Protein AF-A0A9R0QNA9-F1 (afdb_monomer)

Mean predicted aligned error: 8.42 Å

Solvent-accessible surface area (backbone atoms only — not comparable to full-atom values): 6948 Å² total; per-residue (Å²): 112,60,40,70,61,48,56,53,25,50,61,39,44,52,59,44,53,50,53,67,67,34,69,67,49,52,59,60,28,74,42,93,61,38,40,57,34,53,53,50,33,52,54,48,52,50,52,49,52,56,52,48,65,65,49,46,80,35,71,75,70,54,70,69,54,51,50,49,38,49,52,53,28,52,51,34,50,58,50,44,54,51,50,53,52,49,58,55,40,68,76,73,76,63,94,55,59,68,61,54,40,52,48,43,47,50,51,35,50,52,45,49,54,53,50,58,57,53,67,74,66,58,94,79,126

Structure (mmCIF, N/CA/C/O backbone):
data_AF-A0A9R0QNA9-F1
#
_entry.id   AF-A0A9R0QNA9-F1
#
loop_
_atom_site.group_PDB
_atom_site.id
_atom_site.type_symbol
_atom_site.label_atom_id
_atom_site.label_alt_id
_atom_site.label_comp_id
_atom_site.label_asym_id
_atom_site.label_entity_id
_atom_site.label_seq_id
_atom_site.pdbx_PDB_ins_code
_atom_site.Cartn_x
_atom_site.Cartn_y
_atom_site.Cartn_z
_atom_site.occupancy
_atom_site.B_iso_or_equiv
_atom_site.auth_seq_id
_atom_site.auth_comp_id
_atom_site.auth_asym_id
_atom_site.auth_atom_id
_atom_site.pdbx_PDB_model_num
ATOM 1 N N . MET A 1 1 ? 6.916 -5.549 -23.706 1.00 52.09 1 MET A N 1
ATOM 2 C CA . MET A 1 1 ? 6.216 -6.404 -22.723 1.00 52.09 1 MET A CA 1
ATOM 3 C C . MET A 1 1 ? 6.436 -5.766 -21.362 1.00 52.09 1 MET A C 1
ATOM 5 O O . MET A 1 1 ? 7.579 -5.441 -21.070 1.00 52.09 1 MET A O 1
ATOM 9 N N . MET A 1 2 ? 5.375 -5.465 -20.609 1.00 62.00 2 MET A N 1
ATOM 10 C CA . MET A 1 2 ? 5.518 -4.847 -19.284 1.00 62.00 2 MET A CA 1
ATOM 11 C C . MET A 1 2 ? 6.185 -5.822 -18.312 1.00 62.00 2 MET A C 1
ATOM 13 O O . MET A 1 2 ? 5.921 -7.022 -18.385 1.00 62.00 2 MET A O 1
ATOM 17 N N . ALA A 1 3 ? 7.014 -5.322 -17.395 1.00 71.50 3 ALA A N 1
ATOM 18 C CA . ALA A 1 3 ? 7.604 -6.160 -16.358 1.00 71.50 3 ALA A CA 1
ATOM 19 C C . ALA A 1 3 ? 6.492 -6.753 -15.454 1.00 71.50 3 ALA A C 1
ATOM 21 O O . ALA A 1 3 ? 5.719 -5.978 -14.881 1.00 71.50 3 ALA A O 1
ATOM 22 N N . PRO A 1 4 ? 6.407 -8.090 -15.270 1.00 79.38 4 PRO A N 1
ATOM 23 C CA . PRO A 1 4 ? 5.333 -8.741 -14.502 1.00 79.38 4 PRO A CA 1
ATOM 24 C C . PRO A 1 4 ? 5.162 -8.191 -13.080 1.00 79.38 4 PRO A C 1
ATOM 26 O O . PRO A 1 4 ? 4.049 -8.090 -12.565 1.00 79.38 4 PRO A O 1
ATOM 29 N N . VAL A 1 5 ? 6.272 -7.779 -12.464 1.00 78.38 5 VAL A N 1
ATOM 30 C CA . VAL A 1 5 ? 6.300 -7.180 -11.127 1.00 78.38 5 VAL A CA 1
ATOM 31 C C . VAL A 1 5 ? 5.541 -5.842 -11.071 1.00 78.38 5 VAL A C 1
ATOM 33 O O . VAL A 1 5 ? 4.821 -5.592 -10.107 1.00 78.38 5 VAL A O 1
ATOM 36 N N . VAL A 1 6 ? 5.610 -5.019 -12.130 1.00 81.50 6 VAL A N 1
ATOM 37 C CA . VAL A 1 6 ? 4.891 -3.732 -12.230 1.00 81.50 6 VAL A CA 1
ATOM 38 C C . VAL A 1 6 ? 3.390 -3.975 -12.332 1.00 81.50 6 VAL A C 1
ATOM 40 O O . VAL A 1 6 ? 2.609 -3.332 -11.632 1.00 81.50 6 VAL A O 1
ATOM 43 N N . THR A 1 7 ? 2.979 -4.927 -13.174 1.00 84.56 7 THR A N 1
ATOM 44 C CA . THR A 1 7 ? 1.566 -5.292 -13.336 1.00 84.56 7 THR A CA 1
ATOM 45 C C . THR A 1 7 ? 0.977 -5.819 -12.031 1.00 84.56 7 THR A C 1
ATOM 47 O O . THR A 1 7 ? -0.116 -5.404 -11.652 1.00 84.56 7 THR A O 1
ATOM 50 N N . ALA A 1 8 ? 1.709 -6.669 -11.305 1.00 85.19 8 ALA A N 1
ATOM 51 C CA . ALA A 1 8 ? 1.265 -7.186 -10.014 1.00 85.19 8 ALA A CA 1
ATOM 52 C C . ALA A 1 8 ? 1.106 -6.075 -8.958 1.00 85.19 8 ALA A C 1
ATOM 54 O O . ALA A 1 8 ? 0.098 -6.040 -8.257 1.00 85.19 8 ALA A O 1
ATOM 55 N N . ALA A 1 9 ? 2.056 -5.137 -8.866 1.00 86.12 9 ALA A N 1
ATOM 56 C CA . ALA A 1 9 ? 1.970 -4.020 -7.923 1.00 86.12 9 ALA A CA 1
ATOM 57 C C . ALA A 1 9 ? 0.813 -3.057 -8.247 1.00 86.12 9 ALA A C 1
ATOM 59 O O . ALA A 1 9 ? 0.081 -2.644 -7.348 1.00 86.12 9 ALA A O 1
ATOM 60 N N . LEU A 1 10 ? 0.598 -2.735 -9.529 1.00 87.19 10 LEU A N 1
ATOM 61 C CA . LEU A 1 10 ? -0.560 -1.943 -9.966 1.00 87.19 10 LEU A CA 1
ATOM 62 C C . LEU A 1 10 ? -1.882 -2.651 -9.644 1.00 87.19 10 LEU A C 1
ATOM 64 O O . LEU A 1 10 ? -2.819 -2.011 -9.165 1.00 87.19 10 LEU A O 1
ATOM 68 N N . GLY A 1 11 ? -1.934 -3.967 -9.861 1.00 87.62 11 GLY A N 1
ATOM 69 C CA . GLY A 1 11 ? -3.087 -4.803 -9.536 1.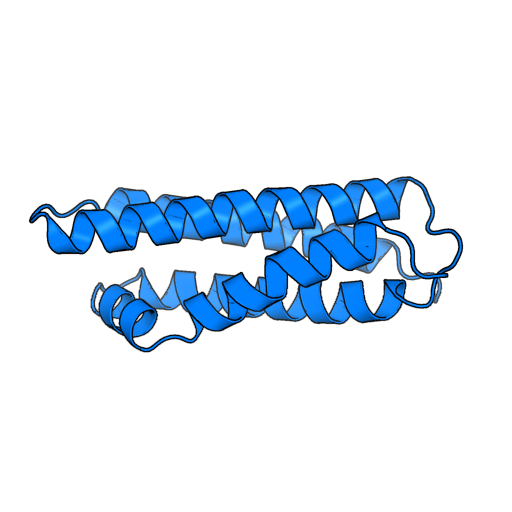00 87.62 11 GLY A CA 1
ATOM 70 C C . GLY A 1 11 ? -3.409 -4.854 -8.042 1.00 87.62 11 GLY A C 1
ATOM 71 O O . GLY A 1 11 ? -4.579 -4.943 -7.700 1.00 87.62 11 GLY A O 1
ATOM 72 N N . ALA A 1 12 ? -2.410 -4.742 -7.160 1.00 88.25 12 ALA A N 1
ATOM 73 C CA . ALA A 1 12 ? -2.619 -4.673 -5.711 1.00 88.25 12 ALA A CA 1
ATOM 74 C C . ALA A 1 12 ? -3.064 -3.272 -5.245 1.00 88.25 12 ALA A C 1
ATOM 76 O O . ALA A 1 12 ? -3.958 -3.129 -4.413 1.00 88.25 12 ALA A O 1
ATOM 77 N N . LEU A 1 13 ? -2.475 -2.210 -5.806 1.00 87.62 13 LEU A N 1
ATOM 78 C CA . LEU A 1 13 ? -2.787 -0.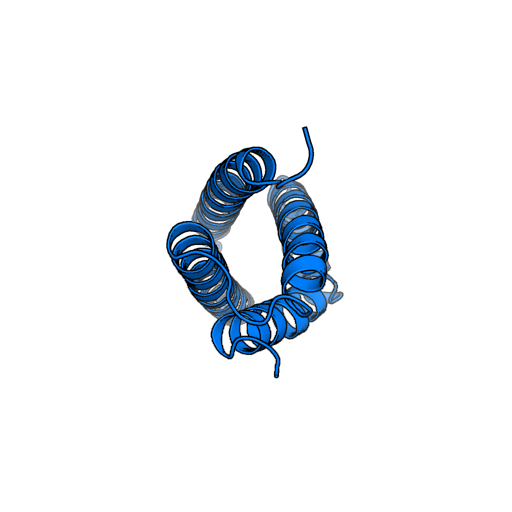835 -5.403 1.00 87.62 13 LEU A CA 1
ATOM 79 C C . LEU A 1 13 ? -4.165 -0.355 -5.870 1.00 87.62 13 LEU A C 1
ATOM 81 O O . LEU A 1 13 ? -4.787 0.443 -5.173 1.00 87.62 13 LEU A O 1
ATOM 85 N N . GLY A 1 14 ? -4.641 -0.803 -7.034 1.00 86.94 14 GLY A N 1
ATOM 86 C CA . GLY A 1 14 ? -5.934 -0.383 -7.584 1.00 86.94 14 GLY A CA 1
ATOM 87 C C . GLY A 1 14 ? -7.120 -0.682 -6.651 1.00 86.94 14 GLY A C 1
ATOM 88 O O . GLY A 1 14 ? -7.797 0.258 -6.2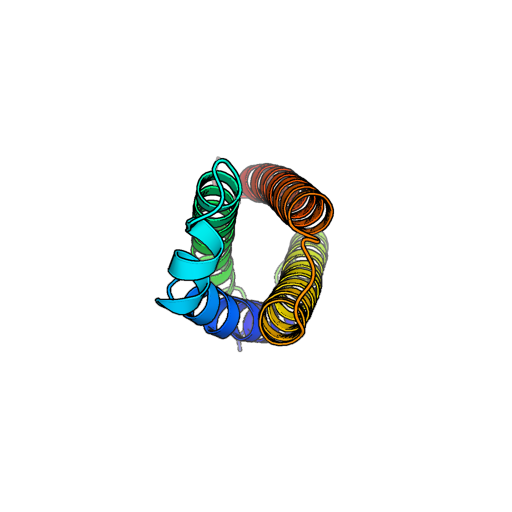25 1.00 86.94 14 GLY A O 1
ATOM 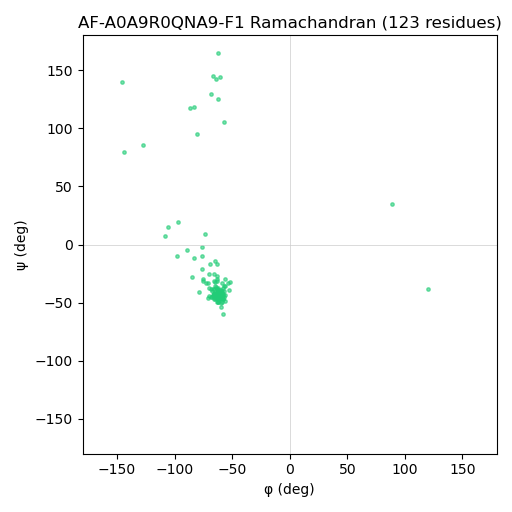89 N N . PRO A 1 15 ? -7.361 -1.956 -6.286 1.00 87.38 15 PRO A N 1
ATOM 90 C CA . PRO A 1 15 ? -8.410 -2.347 -5.344 1.00 87.38 15 PRO A CA 1
ATOM 91 C C . PRO A 1 15 ? -8.252 -1.685 -3.974 1.00 87.38 15 PRO A C 1
ATOM 93 O O . PRO A 1 15 ? -9.229 -1.181 -3.423 1.00 87.38 15 PRO A O 1
ATOM 96 N N . LEU A 1 16 ? -7.022 -1.596 -3.456 1.00 85.81 16 LEU A N 1
ATOM 97 C CA . LEU A 1 16 ? -6.744 -0.937 -2.182 1.00 85.81 16 LEU A CA 1
ATOM 98 C C . LEU A 1 16 ? -7.123 0.553 -2.205 1.00 85.81 16 LEU A C 1
ATOM 100 O O . LEU A 1 16 ? -7.747 1.051 -1.271 1.00 85.81 16 LEU A O 1
ATOM 104 N N . LEU A 1 17 ? -6.790 1.280 -3.276 1.00 85.56 17 LEU A N 1
ATOM 105 C CA . LEU A 1 17 ? -7.185 2.682 -3.438 1.00 85.56 17 LEU A CA 1
ATOM 106 C C . LEU A 1 17 ? -8.707 2.842 -3.519 1.00 85.56 17 LEU A C 1
ATOM 108 O O . LEU A 1 17 ? -9.242 3.791 -2.942 1.00 85.56 17 LEU A O 1
ATOM 112 N N . ALA A 1 18 ? -9.404 1.921 -4.191 1.00 85.75 18 ALA A N 1
ATOM 113 C CA . ALA A 1 18 ? -10.864 1.910 -4.227 1.00 85.75 18 ALA A CA 1
ATOM 114 C C . ALA A 1 18 ? -11.447 1.702 -2.818 1.00 85.75 18 ALA A C 1
ATOM 116 O O . ALA A 1 18 ? -12.241 2.530 -2.374 1.00 85.75 18 ALA A O 1
ATOM 117 N N . LYS A 1 19 ? -10.961 0.699 -2.071 1.00 82.25 19 LYS A N 1
ATOM 118 C CA . LYS A 1 19 ? -11.344 0.436 -0.670 1.00 82.25 19 LYS A CA 1
ATOM 119 C C . LYS A 1 19 ? -11.106 1.650 0.238 1.00 82.25 19 LYS A C 1
ATOM 121 O O . LYS A 1 19 ? -11.969 2.022 1.022 1.00 82.25 19 LYS A O 1
ATOM 126 N N . LEU A 1 20 ? -9.968 2.332 0.098 1.00 77.19 20 LEU A N 1
ATOM 127 C CA . LEU A 1 20 ? -9.637 3.543 0.870 1.00 77.19 20 LEU A CA 1
ATOM 128 C C . LEU A 1 20 ? -10.490 4.770 0.519 1.00 77.19 20 LEU A C 1
ATOM 130 O O . LEU A 1 20 ? -10.481 5.762 1.253 1.00 77.19 20 LEU A O 1
ATOM 134 N N . THR A 1 21 ? -11.163 4.739 -0.629 1.00 77.69 21 THR A N 1
ATOM 135 C CA . THR A 1 21 ? -12.056 5.805 -1.099 1.00 77.69 21 THR A CA 1
ATOM 136 C C . THR A 1 21 ? -13.521 5.482 -0.794 1.00 77.69 21 THR A C 1
ATOM 138 O O . THR A 1 21 ? -14.372 6.365 -0.903 1.00 77.69 21 THR A O 1
ATOM 141 N N . ASP A 1 22 ? -13.801 4.250 -0.366 1.00 79.19 22 ASP A N 1
ATOM 142 C CA . ASP A 1 22 ? -15.132 3.769 -0.039 1.00 79.19 22 ASP A CA 1
ATOM 143 C C . ASP A 1 22 ? -15.744 4.528 1.163 1.00 79.19 22 ASP A C 1
ATOM 145 O O . ASP A 1 22 ? -15.035 4.868 2.123 1.00 79.19 22 ASP A O 1
ATOM 149 N N . PRO A 1 23 ? -17.060 4.810 1.148 1.00 63.47 23 PRO A N 1
ATOM 150 C CA . PRO A 1 23 ? -17.766 5.424 2.269 1.00 63.47 23 PRO A CA 1
ATOM 151 C C . PRO A 1 23 ? -17.567 4.713 3.619 1.00 63.47 23 PRO A C 1
ATOM 153 O O . PRO A 1 23 ? -17.488 5.404 4.637 1.00 63.47 23 PRO A O 1
ATOM 156 N N . LEU A 1 24 ? -17.396 3.384 3.649 1.00 62.34 24 LEU A N 1
ATOM 157 C CA . LEU A 1 24 ? -17.098 2.623 4.870 1.00 62.34 24 LEU A CA 1
ATOM 158 C C . LEU A 1 24 ? -15.733 2.992 5.472 1.00 62.34 24 LEU A C 1
ATOM 160 O O . LEU A 1 24 ? -15.607 3.115 6.692 1.00 62.34 24 LEU A O 1
ATOM 164 N N . ALA A 1 25 ? -14.715 3.284 4.654 1.00 60.94 25 ALA A N 1
ATOM 165 C CA . ALA A 1 25 ? -13.442 3.826 5.147 1.00 60.94 25 ALA A CA 1
ATOM 166 C C . ALA A 1 25 ? -13.611 5.239 5.748 1.00 60.94 25 ALA A C 1
ATOM 168 O O . ALA A 1 25 ? -12.855 5.664 6.627 1.00 60.94 25 ALA A O 1
ATOM 169 N N . ASN A 1 26 ? -14.632 5.978 5.311 1.00 58.78 26 ASN A N 1
ATOM 170 C CA . ASN A 1 26 ? -15.013 7.269 5.883 1.00 58.78 26 ASN A CA 1
ATOM 171 C C . ASN A 1 26 ? -15.738 7.100 7.232 1.00 58.78 26 ASN A C 1
ATOM 173 O O . ASN A 1 26 ? -15.564 7.930 8.128 1.00 58.78 26 ASN A O 1
ATOM 177 N N . GLU A 1 27 ? -16.479 6.004 7.400 1.00 58.84 27 GLU A N 1
ATOM 178 C CA . GLU A 1 27 ? -17.123 5.607 8.653 1.00 58.84 27 GLU A CA 1
ATOM 179 C C . GLU A 1 27 ? -16.093 5.152 9.705 1.00 58.84 27 GLU A C 1
ATOM 181 O O . GLU A 1 27 ? -16.153 5.597 10.852 1.00 58.84 27 GLU A O 1
ATOM 186 N N . CYS A 1 28 ? -15.026 4.462 9.276 1.00 58.91 28 CYS A N 1
ATOM 187 C CA . CYS A 1 28 ? -13.788 4.255 10.050 1.00 58.91 28 CYS A CA 1
ATOM 188 C C . CYS A 1 28 ? -13.140 5.592 10.486 1.00 58.91 28 CYS A C 1
ATOM 190 O O . CYS A 1 28 ? -12.484 5.704 11.524 1.00 58.91 28 CYS A O 1
ATOM 192 N N . GLY A 1 29 ? -13.335 6.645 9.686 1.00 55.34 29 GLY A N 1
ATOM 193 C CA . GLY A 1 29 ? -12.872 8.008 9.934 1.00 55.34 29 GLY A CA 1
ATOM 194 C C . GLY A 1 29 ? -13.681 8.800 10.971 1.00 55.34 29 GLY A C 1
ATOM 195 O O . GLY A 1 29 ? -13.293 9.933 11.280 1.00 55.34 29 GLY A O 1
ATOM 196 N N . ARG A 1 30 ? -14.763 8.242 11.538 1.00 60.66 30 ARG A N 1
ATOM 197 C CA . ARG A 1 30 ? -15.503 8.858 12.662 1.00 60.66 30 ARG A CA 1
ATOM 198 C C . ARG A 1 30 ? -14.642 8.987 13.924 1.00 60.66 30 ARG A C 1
ATOM 200 O O . ARG A 1 30 ? -14.934 9.807 14.792 1.00 60.66 30 ARG A O 1
ATOM 207 N N . LEU A 1 31 ? -13.532 8.255 13.974 1.00 61.97 31 LEU A N 1
ATOM 208 C CA . LEU A 1 31 ? -12.556 8.267 15.053 1.00 61.97 31 LEU A CA 1
ATOM 209 C C . LEU A 1 31 ? -11.525 9.376 14.832 1.00 61.97 31 LEU A C 1
ATOM 211 O O . LEU A 1 31 ? -10.778 9.396 13.842 1.00 61.97 31 LEU A O 1
ATOM 215 N N . LYS A 1 32 ? -11.482 10.336 15.765 1.00 59.84 32 LYS A N 1
ATOM 216 C CA . LYS A 1 32 ? -10.572 11.493 15.723 1.00 59.84 32 LYS A CA 1
ATOM 217 C C . LYS A 1 32 ? -9.113 11.011 15.647 1.00 59.84 32 LYS A C 1
ATOM 219 O O . LYS A 1 32 ? -8.520 10.566 16.624 1.00 59.84 32 LYS A O 1
ATOM 224 N N . GLY A 1 33 ? -8.510 11.122 14.464 1.00 65.56 33 GLY A N 1
ATOM 225 C CA . GLY A 1 33 ? -7.113 10.758 14.202 1.00 65.56 33 GLY A CA 1
ATOM 226 C C . GLY A 1 33 ? -6.948 9.670 13.143 1.00 65.56 33 GLY A C 1
ATOM 227 O O . GLY A 1 33 ? -6.082 9.824 12.288 1.00 65.56 33 GLY A O 1
ATOM 228 N N . VAL A 1 34 ? -7.821 8.658 13.113 1.00 71.31 34 VAL A N 1
ATOM 229 C CA . VAL A 1 34 ? -7.787 7.586 12.097 1.00 71.31 34 VAL A CA 1
ATOM 230 C C . VAL A 1 34 ? -8.029 8.166 10.704 1.00 71.31 34 VAL A C 1
ATOM 232 O O . VAL A 1 34 ? -7.261 7.916 9.782 1.00 71.31 34 VAL A O 1
ATOM 235 N N . ARG A 1 35 ? -8.996 9.083 10.567 1.00 74.75 35 ARG A N 1
ATOM 236 C CA . ARG A 1 35 ? -9.283 9.773 9.295 1.00 74.75 35 ARG A CA 1
ATOM 237 C C . ARG A 1 35 ? -8.074 10.497 8.694 1.00 74.75 35 ARG A C 1
ATOM 239 O O . ARG A 1 35 ? -7.944 10.572 7.475 1.00 74.75 35 ARG A O 1
ATOM 246 N N . ARG A 1 36 ? -7.202 11.079 9.529 1.00 78.25 36 ARG A N 1
ATOM 247 C CA . ARG A 1 36 ? -5.988 11.763 9.048 1.00 78.25 36 ARG A CA 1
ATOM 248 C C . ARG A 1 36 ? -4.991 10.749 8.498 1.00 78.25 36 ARG A C 1
ATOM 250 O O . ARG A 1 36 ? -4.441 10.987 7.428 1.00 78.25 36 ARG A O 1
ATOM 257 N N . GLU A 1 37 ? -4.793 9.651 9.216 1.00 78.00 37 GLU A N 1
ATOM 258 C CA . GLU A 1 37 ? -3.873 8.586 8.824 1.00 78.00 37 GLU A CA 1
ATOM 259 C C . GLU A 1 37 ? -4.357 7.895 7.535 1.00 78.00 37 GLU A C 1
ATOM 261 O O . GLU A 1 37 ? -3.571 7.757 6.604 1.00 78.00 37 GLU A O 1
ATOM 266 N N . ILE A 1 38 ? -5.663 7.613 7.397 1.00 79.06 38 ILE A N 1
ATOM 267 C CA . ILE A 1 38 ? -6.268 7.084 6.155 1.00 79.06 38 ILE A CA 1
ATOM 268 C C . ILE A 1 38 ? -6.025 8.031 4.972 1.00 79.06 38 ILE A C 1
ATOM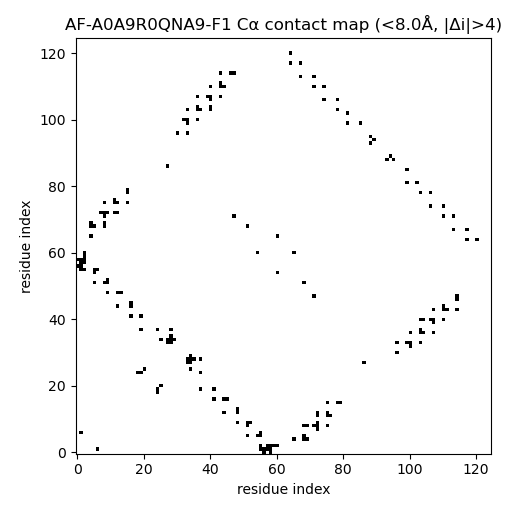 270 O O . ILE A 1 38 ? -5.592 7.600 3.903 1.00 79.06 38 ILE A O 1
ATOM 274 N N . ARG A 1 39 ? -6.253 9.343 5.145 1.00 80.94 39 ARG A N 1
ATOM 275 C CA . ARG A 1 39 ? -5.979 10.323 4.078 1.00 80.94 39 ARG A CA 1
ATOM 276 C C . ARG A 1 39 ? -4.502 10.367 3.694 1.00 80.94 39 ARG A C 1
ATOM 278 O O . ARG A 1 39 ? -4.204 10.472 2.507 1.00 80.94 39 ARG A O 1
ATOM 285 N N . SER A 1 40 ? -3.603 10.305 4.678 1.00 80.50 40 SER A N 1
ATOM 286 C CA . SER A 1 40 ? -2.158 10.271 4.434 1.00 80.50 40 SER A CA 1
ATOM 287 C C . SER A 1 40 ? -1.780 9.026 3.640 1.00 80.50 40 SER A C 1
ATOM 289 O O . SER A 1 40 ? -1.131 9.136 2.606 1.00 80.50 40 SER A O 1
ATOM 291 N N . LEU A 1 41 ? -2.251 7.860 4.080 1.00 82.38 41 LEU A N 1
ATOM 292 C CA . LEU A 1 41 ? -2.028 6.577 3.426 1.00 82.38 41 LEU A CA 1
ATOM 293 C C . LEU A 1 41 ? -2.508 6.596 1.969 1.00 82.38 41 LEU A C 1
ATOM 295 O O . LEU A 1 41 ? -1.749 6.257 1.064 1.00 82.38 41 LEU A O 1
ATOM 299 N N . ARG A 1 42 ? -3.731 7.081 1.723 1.00 83.31 42 ARG A N 1
ATOM 300 C CA . ARG A 1 42 ? -4.276 7.234 0.367 1.00 83.31 42 ARG A CA 1
ATOM 301 C C . ARG A 1 42 ? -3.400 8.128 -0.511 1.00 83.31 42 ARG A C 1
ATOM 303 O O . ARG A 1 42 ? -3.189 7.810 -1.679 1.00 83.31 42 ARG A O 1
ATOM 310 N N . SER A 1 43 ? -2.899 9.239 0.033 1.00 84.88 43 SER A N 1
ATOM 311 C CA . SER A 1 43 ? -2.028 10.159 -0.707 1.00 84.88 43 SER A CA 1
ATOM 312 C C . SER A 1 43 ? -0.720 9.484 -1.124 1.00 84.88 43 SER A C 1
ATOM 314 O O . SER A 1 43 ? -0.321 9.601 -2.281 1.00 84.88 43 SER A O 1
ATOM 316 N N . GLU A 1 44 ? -0.080 8.752 -0.210 1.00 85.19 44 GLU A N 1
ATOM 317 C CA . GLU A 1 44 ? 1.176 8.041 -0.486 1.00 85.19 44 GLU A CA 1
ATOM 318 C C . GLU A 1 44 ? 0.969 6.928 -1.530 1.00 85.19 44 GLU A C 1
ATOM 320 O O . GLU A 1 44 ? 1.687 6.870 -2.528 1.00 85.19 44 GLU A O 1
ATOM 325 N N . LEU A 1 45 ? -0.076 6.102 -1.371 1.00 84.75 45 LEU A N 1
ATOM 326 C CA . LEU A 1 45 ? -0.414 5.035 -2.325 1.00 84.75 45 LEU A CA 1
ATOM 327 C C . LEU A 1 45 ? -0.760 5.586 -3.715 1.00 84.75 45 LEU A C 1
ATOM 329 O O . LEU A 1 45 ? -0.373 5.000 -4.723 1.00 84.75 45 LEU A O 1
ATOM 333 N N . THR A 1 46 ? -1.440 6.735 -3.787 1.00 85.88 46 THR A N 1
ATOM 334 C CA . THR A 1 46 ? -1.738 7.406 -5.065 1.00 85.88 46 THR A CA 1
ATOM 335 C C . THR A 1 46 ? -0.452 7.863 -5.755 1.00 85.88 46 THR A C 1
ATOM 337 O O . THR A 1 46 ? -0.297 7.668 -6.962 1.00 85.88 46 THR A O 1
ATOM 340 N N . GLY A 1 47 ? 0.497 8.424 -4.995 1.00 84.25 47 GLY A N 1
ATOM 341 C CA . GLY A 1 47 ? 1.813 8.807 -5.511 1.00 84.25 47 GLY A CA 1
ATOM 342 C C . GLY A 1 47 ? 2.586 7.610 -6.068 1.00 84.25 47 GLY A C 1
ATOM 343 O O . GLY A 1 47 ? 3.095 7.669 -7.187 1.00 84.25 47 GLY A O 1
ATOM 344 N N . MET A 1 48 ? 2.602 6.495 -5.334 1.00 84.00 48 MET A N 1
ATOM 345 C CA . MET A 1 48 ? 3.246 5.254 -5.776 1.00 84.00 48 MET A CA 1
ATOM 346 C C . MET A 1 48 ? 2.582 4.636 -6.999 1.00 84.00 48 MET A C 1
ATOM 348 O O . MET A 1 48 ? 3.279 4.233 -7.925 1.00 84.00 48 MET A O 1
ATOM 352 N N . HIS A 1 49 ? 1.250 4.601 -7.046 1.00 85.25 49 HIS A N 1
ATOM 353 C CA . HIS A 1 49 ? 0.512 4.121 -8.211 1.00 85.25 49 HIS A CA 1
ATOM 354 C C . HIS A 1 49 ? 0.852 4.956 -9.460 1.00 85.25 49 HIS A C 1
ATOM 356 O O . HIS A 1 49 ? 1.091 4.409 -10.537 1.00 85.25 49 HIS A O 1
ATOM 362 N N . GLY A 1 50 ? 0.964 6.282 -9.310 1.00 85.12 50 GLY A N 1
ATOM 363 C CA . GLY A 1 50 ? 1.435 7.177 -10.370 1.00 85.12 50 GLY A CA 1
ATOM 364 C C . GLY A 1 50 ? 2.886 6.915 -10.792 1.00 85.12 50 GLY A C 1
ATOM 365 O O . GLY A 1 50 ? 3.183 6.926 -11.986 1.00 85.12 50 GLY A O 1
ATOM 366 N N . ALA A 1 51 ? 3.780 6.641 -9.838 1.00 81.62 51 ALA A N 1
ATOM 367 C CA . ALA A 1 51 ? 5.171 6.289 -10.114 1.00 81.62 51 ALA A CA 1
ATOM 368 C C . ALA A 1 51 ? 5.288 4.943 -10.850 1.00 81.62 51 ALA A C 1
ATOM 370 O O . ALA A 1 51 ? 5.947 4.875 -11.883 1.00 81.62 51 ALA A O 1
ATOM 371 N N . LEU A 1 52 ? 4.581 3.902 -10.399 1.00 82.50 52 LEU A N 1
ATOM 372 C CA . LEU A 1 52 ? 4.524 2.586 -11.050 1.00 82.50 52 LEU A CA 1
ATOM 373 C C . LEU A 1 52 ? 4.040 2.668 -12.497 1.00 82.50 52 LEU A C 1
ATOM 375 O O . LEU A 1 52 ? 4.568 1.976 -13.364 1.00 82.50 52 LEU A O 1
ATOM 379 N N . ARG A 1 53 ? 3.111 3.585 -12.787 1.00 82.31 53 ARG A N 1
ATOM 380 C CA . ARG A 1 53 ? 2.642 3.867 -14.150 1.00 82.31 53 ARG A CA 1
ATOM 381 C C . ARG A 1 53 ? 3.715 4.450 -15.077 1.00 82.31 53 ARG A C 1
ATOM 383 O O . ARG A 1 53 ? 3.499 4.498 -16.279 1.00 82.31 53 ARG A O 1
ATOM 390 N N . LYS A 1 54 ? 4.851 4.917 -14.551 1.00 78.06 54 LYS A N 1
ATOM 391 C CA . LYS A 1 54 ? 6.021 5.302 -15.358 1.00 78.06 54 LYS A CA 1
ATOM 392 C C . LYS A 1 54 ? 6.902 4.092 -15.684 1.00 78.06 54 LYS A C 1
ATOM 394 O O . LYS A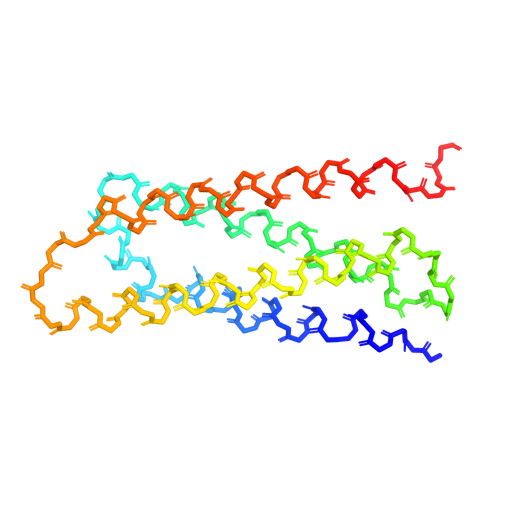 1 54 ? 7.534 4.069 -16.734 1.00 78.06 54 LYS A O 1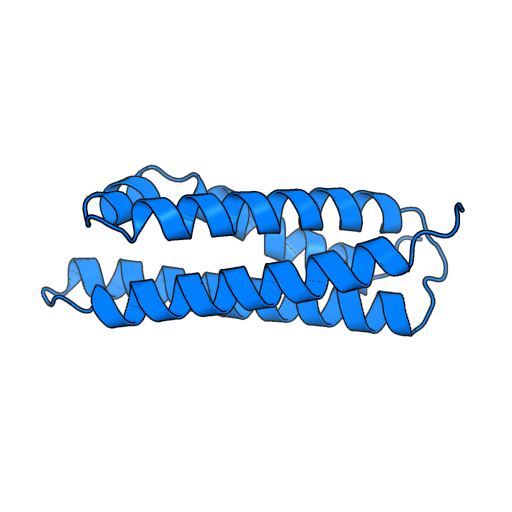
ATOM 399 N N . TYR A 1 55 ? 6.897 3.074 -14.821 1.00 76.00 55 TYR A N 1
ATOM 400 C CA . TYR A 1 55 ? 7.663 1.835 -14.994 1.00 76.00 55 TYR A CA 1
ATOM 401 C C . TYR A 1 55 ? 6.969 0.800 -15.888 1.00 76.00 55 TYR A C 1
ATOM 403 O O . TYR A 1 55 ? 7.604 -0.150 -16.332 1.00 76.00 55 TYR A O 1
ATOM 411 N N . THR A 1 56 ? 5.694 0.995 -16.226 1.00 74.88 56 THR A N 1
ATOM 412 C CA . THR A 1 56 ? 4.939 0.127 -17.148 1.00 74.88 56 THR A CA 1
ATOM 413 C C . THR A 1 56 ? 5.567 0.024 -18.536 1.00 74.88 56 THR A C 1
ATOM 415 O O . THR A 1 56 ? 5.504 -1.026 -19.170 1.00 74.88 56 THR A O 1
ATOM 418 N N . ASN A 1 57 ? 6.204 1.097 -19.003 1.00 71.19 57 ASN A N 1
ATOM 419 C CA . ASN A 1 57 ? 6.839 1.143 -20.320 1.00 71.19 57 ASN A CA 1
ATOM 420 C C . ASN A 1 57 ? 8.301 0.664 -20.298 1.00 71.19 57 ASN A C 1
ATOM 422 O O . ASN A 1 57 ? 8.919 0.557 -21.356 1.00 71.19 57 ASN A O 1
ATOM 426 N N . LEU A 1 58 ? 8.863 0.367 -19.118 1.00 70.19 58 LEU A N 1
ATOM 427 C CA . LEU A 1 58 ? 10.232 -0.124 -18.991 1.00 70.19 58 LEU A CA 1
ATOM 428 C C . LEU A 1 58 ? 10.277 -1.635 -19.228 1.00 70.19 58 LEU A C 1
ATOM 430 O O . LEU A 1 58 ? 9.676 -2.424 -18.502 1.00 70.19 58 LEU A O 1
ATOM 434 N N . VAL A 1 59 ? 11.014 -2.028 -20.268 1.00 66.81 59 VAL A N 1
ATOM 435 C CA . VAL A 1 59 ? 11.187 -3.433 -20.672 1.00 66.81 59 VAL A CA 1
ATOM 436 C C . VAL A 1 59 ? 12.150 -4.172 -19.736 1.00 66.81 59 VAL A C 1
ATOM 438 O O . VAL A 1 59 ? 11.996 -5.372 -19.532 1.00 66.81 59 VAL A O 1
ATOM 441 N N . ASN A 1 60 ? 13.112 -3.462 -19.139 1.00 72.56 60 ASN A N 1
ATOM 442 C CA . ASN A 1 60 ? 14.082 -4.031 -18.207 1.00 72.56 60 ASN A CA 1
ATOM 443 C C . ASN A 1 60 ? 14.401 -3.028 -17.081 1.00 72.56 60 ASN A C 1
ATOM 445 O O . ASN A 1 60 ? 15.387 -2.298 -17.183 1.00 72.56 60 ASN A O 1
ATOM 449 N N . PRO A 1 61 ? 13.536 -2.909 -16.055 1.00 74.19 61 PRO A N 1
ATOM 450 C CA . PRO A 1 61 ? 13.870 -2.133 -14.865 1.00 74.19 61 PRO A CA 1
ATOM 451 C C . PRO A 1 61 ? 15.115 -2.721 -14.190 1.00 74.19 61 PRO A C 1
ATOM 453 O O . PRO A 1 61 ? 15.298 -3.940 -14.187 1.00 74.19 61 PRO A O 1
ATOM 456 N N . ASP A 1 62 ? 15.962 -1.866 -13.619 1.00 82.31 62 ASP A N 1
ATOM 457 C CA . ASP A 1 62 ? 17.096 -2.319 -12.816 1.00 82.31 62 ASP A CA 1
ATOM 458 C C . ASP A 1 62 ? 16.630 -3.094 -11.568 1.00 82.31 62 ASP A C 1
ATOM 460 O O . ASP A 1 62 ? 15.453 -3.081 -11.188 1.00 82.31 62 ASP A O 1
ATOM 464 N N . GLU A 1 63 ? 17.556 -3.818 -10.941 1.00 83.31 63 GLU A N 1
ATOM 465 C CA . GLU A 1 63 ? 17.223 -4.709 -9.829 1.00 83.31 63 GLU A CA 1
ATOM 466 C C . GLU A 1 63 ? 16.709 -3.951 -8.596 1.00 83.31 63 GLU A C 1
ATOM 468 O O . GLU A 1 63 ? 15.799 -4.424 -7.919 1.00 83.31 63 GLU A O 1
ATOM 473 N N . GLN A 1 64 ? 17.198 -2.729 -8.367 1.00 81.56 64 GLN A N 1
ATOM 474 C CA . GLN A 1 64 ? 16.745 -1.874 -7.269 1.00 81.56 64 GLN A CA 1
ATOM 475 C C . GLN A 1 64 ? 15.300 -1.403 -7.487 1.00 81.56 64 GLN A C 1
ATOM 477 O O . GLN A 1 64 ? 14.497 -1.381 -6.553 1.00 81.56 64 GLN A O 1
ATOM 482 N N . VAL A 1 65 ? 14.930 -1.090 -8.728 1.00 81.81 65 VAL A N 1
ATOM 483 C CA . VAL A 1 65 ? 13.556 -0.774 -9.118 1.00 81.81 65 VAL A CA 1
ATOM 484 C C . VAL A 1 65 ? 12.659 -2.001 -8.960 1.00 81.81 65 VAL A C 1
ATOM 486 O O . VAL A 1 65 ? 11.560 -1.869 -8.425 1.00 81.81 65 VAL A O 1
ATOM 489 N N . LYS A 1 66 ? 13.093 -3.204 -9.358 1.00 83.06 66 LYS A N 1
ATOM 490 C CA . LYS A 1 66 ? 12.299 -4.435 -9.152 1.00 83.06 66 LYS A CA 1
ATOM 491 C C . LYS A 1 66 ? 12.062 -4.739 -7.673 1.00 83.06 66 LYS A C 1
ATOM 493 O O . LYS A 1 66 ? 10.940 -5.102 -7.304 1.00 83.06 66 LYS A O 1
ATOM 498 N N . GLU A 1 67 ? 13.087 -4.586 -6.840 1.00 85.38 67 GLU A N 1
ATOM 499 C CA . GLU A 1 67 ? 12.985 -4.760 -5.391 1.00 85.38 67 GLU A CA 1
ATOM 500 C C . GLU A 1 67 ? 12.015 -3.736 -4.795 1.00 85.38 67 GLU A C 1
ATOM 502 O O . GLU A 1 67 ? 11.080 -4.102 -4.082 1.00 85.38 67 GLU A O 1
ATOM 507 N N . TRP A 1 68 ? 12.144 -2.465 -5.184 1.00 86.38 68 TRP A N 1
ATOM 508 C CA . TRP A 1 68 ? 11.216 -1.419 -4.770 1.00 86.38 68 TRP A CA 1
ATOM 509 C C . TRP A 1 68 ? 9.763 -1.727 -5.162 1.00 86.38 68 TRP A C 1
ATOM 511 O O . TRP A 1 68 ? 8.871 -1.638 -4.319 1.00 86.38 68 TRP A O 1
ATOM 521 N N . ILE A 1 69 ? 9.507 -2.145 -6.408 1.00 86.50 69 ILE A N 1
ATOM 522 C CA . ILE A 1 69 ? 8.158 -2.514 -6.871 1.00 86.50 69 ILE A CA 1
ATOM 523 C C . ILE A 1 69 ? 7.604 -3.687 -6.046 1.00 86.50 69 ILE A C 1
ATOM 525 O O . ILE A 1 69 ? 6.420 -3.696 -5.700 1.00 86.50 69 ILE A O 1
ATOM 529 N N . SER A 1 70 ? 8.451 -4.661 -5.708 1.00 87.25 70 SER A N 1
ATOM 530 C CA . SER A 1 70 ? 8.064 -5.817 -4.893 1.00 87.25 70 SER A CA 1
ATOM 531 C C . SER A 1 70 ? 7.680 -5.400 -3.472 1.00 87.25 70 SER A C 1
ATOM 533 O O . SER A 1 70 ? 6.618 -5.800 -2.995 1.00 87.25 70 SER A O 1
ATOM 535 N N . LEU A 1 71 ? 8.460 -4.513 -2.845 1.00 86.12 71 LEU A N 1
ATOM 536 C CA . LEU A 1 71 ? 8.156 -3.948 -1.526 1.00 86.12 71 LEU A CA 1
ATOM 537 C C . LEU A 1 71 ? 6.850 -3.146 -1.526 1.00 86.12 71 LEU A C 1
ATOM 539 O O . LEU A 1 71 ? 6.070 -3.230 -0.579 1.00 86.12 71 LEU A O 1
ATOM 543 N N . VAL A 1 72 ? 6.585 -2.381 -2.590 1.00 86.44 72 VAL A N 1
ATOM 544 C CA . VAL A 1 72 ? 5.316 -1.652 -2.746 1.00 86.44 72 VAL A CA 1
ATOM 545 C C . VAL A 1 72 ? 4.138 -2.620 -2.844 1.00 86.44 72 VAL A C 1
ATOM 547 O O . VAL A 1 72 ? 3.105 -2.385 -2.218 1.00 86.44 72 VAL A O 1
ATOM 550 N N . ARG A 1 73 ? 4.290 -3.720 -3.589 1.00 88.69 73 ARG A N 1
ATOM 551 C CA . ARG A 1 73 ? 3.258 -4.756 -3.715 1.00 88.69 73 ARG A CA 1
ATOM 552 C C . ARG A 1 73 ? 2.968 -5.439 -2.378 1.00 88.69 73 ARG A C 1
ATOM 554 O O . ARG A 1 73 ? 1.807 -5.550 -2.005 1.00 88.69 73 ARG A O 1
ATOM 561 N N . GLU A 1 74 ? 3.997 -5.884 -1.663 1.00 87.81 74 GLU A N 1
ATOM 562 C CA . GLU A 1 74 ? 3.837 -6.522 -0.348 1.00 87.81 74 GLU A CA 1
ATOM 563 C C . GLU A 1 74 ? 3.154 -5.584 0.646 1.00 87.81 74 GLU A C 1
ATOM 565 O O . GLU A 1 74 ? 2.202 -5.968 1.316 1.00 87.81 74 GLU A O 1
ATOM 570 N N . LEU A 1 75 ? 3.564 -4.314 0.667 1.00 84.12 75 LEU A N 1
ATOM 571 C CA . LEU A 1 75 ? 2.960 -3.323 1.546 1.00 84.12 75 LEU A CA 1
ATOM 572 C C . LEU A 1 75 ? 1.498 -3.029 1.187 1.00 84.12 75 LEU A C 1
ATOM 574 O O . LEU A 1 75 ? 0.704 -2.733 2.080 1.00 84.12 75 LEU A O 1
ATOM 578 N N . ALA A 1 76 ? 1.126 -3.115 -0.093 1.00 85.94 76 ALA A N 1
ATOM 579 C CA . ALA A 1 76 ? -0.268 -3.024 -0.513 1.00 85.94 76 ALA A CA 1
ATOM 580 C C . ALA A 1 76 ? -1.093 -4.191 0.056 1.00 85.94 76 ALA A C 1
ATOM 582 O O . ALA A 1 76 ? -2.143 -3.936 0.644 1.00 85.94 76 ALA A O 1
ATOM 583 N N . TYR A 1 77 ? -0.590 -5.428 -0.022 1.00 85.94 77 TYR A N 1
ATOM 584 C CA . TYR A 1 77 ? -1.263 -6.595 0.562 1.00 85.94 77 TYR A CA 1
ATOM 585 C C . TYR A 1 77 ? -1.361 -6.515 2.092 1.00 85.94 77 TYR A C 1
ATOM 587 O O . TYR A 1 77 ? -2.444 -6.719 2.634 1.00 85.94 77 TYR A O 1
ATOM 595 N N . ASP A 1 78 ? -0.284 -6.125 2.784 1.00 83.75 78 ASP A N 1
ATOM 596 C CA . ASP A 1 78 ? -0.290 -5.906 4.242 1.00 83.75 78 ASP A CA 1
ATOM 597 C C . ASP A 1 78 ? -1.353 -4.872 4.656 1.00 83.75 78 ASP A C 1
ATOM 599 O O . ASP A 1 78 ? -2.011 -4.987 5.692 1.00 83.75 78 ASP A O 1
ATOM 603 N N . THR A 1 79 ? -1.500 -3.813 3.853 1.00 82.06 79 THR A N 1
ATOM 604 C CA . THR A 1 79 ? -2.468 -2.744 4.112 1.00 82.06 79 THR A CA 1
ATOM 605 C C . THR A 1 79 ? -3.891 -3.227 3.887 1.00 82.06 79 THR A C 1
ATOM 607 O O . THR A 1 79 ? -4.756 -2.952 4.715 1.00 82.06 79 THR A O 1
ATOM 610 N N . GLU A 1 80 ? -4.132 -3.929 2.782 1.00 84.75 80 GLU A N 1
ATOM 611 C CA . GLU A 1 80 ? -5.436 -4.494 2.452 1.00 84.75 80 GLU A CA 1
ATOM 612 C C . GLU A 1 80 ? -5.917 -5.458 3.542 1.00 84.75 80 GLU A C 1
ATOM 614 O O . GLU A 1 80 ? -7.009 -5.265 4.073 1.00 84.75 80 GLU A O 1
ATOM 619 N N . ASP A 1 81 ? -5.068 -6.400 3.958 1.00 83.56 81 ASP A N 1
ATOM 620 C CA . ASP A 1 81 ? -5.373 -7.360 5.025 1.00 83.56 81 ASP A CA 1
ATOM 621 C C . ASP A 1 81 ? -5.704 -6.662 6.356 1.00 83.56 81 ASP A C 1
ATOM 623 O O . ASP A 1 81 ? -6.652 -7.031 7.052 1.00 83.56 81 ASP A O 1
ATOM 627 N N . CYS A 1 82 ? -4.981 -5.594 6.706 1.00 78.44 82 CYS A N 1
ATOM 628 C CA . CYS A 1 82 ? -5.295 -4.830 7.912 1.00 78.44 82 CYS A CA 1
ATOM 629 C C . CYS A 1 82 ? -6.634 -4.087 7.820 1.00 78.44 82 CYS A C 1
ATOM 631 O O . CYS A 1 82 ? -7.371 -4.040 8.809 1.00 78.44 82 CYS A O 1
ATOM 633 N N . PHE A 1 83 ? -6.962 -3.510 6.661 1.00 78.25 83 PHE A N 1
ATOM 634 C CA . PHE A 1 83 ? -8.266 -2.877 6.451 1.00 78.25 83 PHE A CA 1
ATOM 635 C C . PHE A 1 83 ? -9.403 -3.888 6.543 1.00 78.25 83 PHE A C 1
ATOM 637 O O . PHE A 1 83 ? -10.388 -3.615 7.228 1.00 78.25 83 PHE A O 1
ATOM 644 N N . ASP A 1 84 ? -9.250 -5.053 5.916 1.00 81.31 84 ASP A N 1
ATOM 645 C CA . ASP A 1 84 ? -10.263 -6.106 5.930 1.00 81.31 84 ASP A CA 1
ATOM 646 C C . ASP A 1 84 ? -10.491 -6.621 7.366 1.00 81.31 84 ASP A C 1
ATOM 648 O O . ASP A 1 84 ? -11.635 -6.711 7.818 1.00 81.31 84 ASP A O 1
ATOM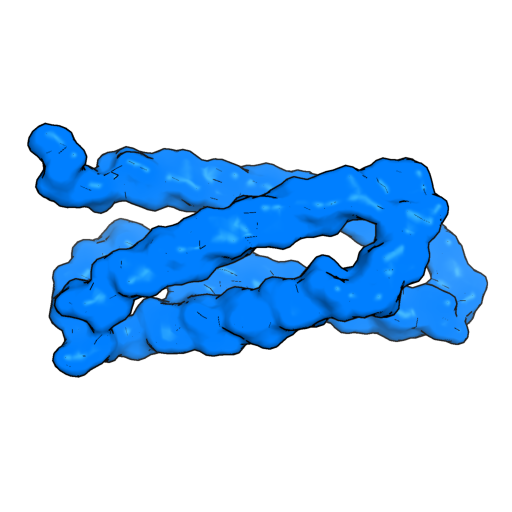 652 N N . LYS A 1 85 ? -9.416 -6.833 8.143 1.00 78.19 85 LYS A N 1
ATOM 653 C CA . LYS A 1 85 ? -9.498 -7.169 9.579 1.00 78.19 85 LYS A CA 1
ATOM 654 C C . LYS A 1 85 ? -10.197 -6.085 10.397 1.00 78.19 85 LYS A C 1
ATOM 656 O O . LYS A 1 85 ? -11.031 -6.394 11.244 1.00 78.19 85 LYS A O 1
ATOM 661 N N . PHE A 1 86 ? -9.882 -4.813 10.160 1.00 73.12 86 PHE A N 1
ATOM 662 C CA . PHE A 1 86 ? -10.498 -3.708 10.895 1.00 73.12 86 PHE A CA 1
ATOM 663 C C . PHE A 1 86 ? -11.997 -3.584 10.613 1.00 73.12 86 PHE A C 1
ATOM 665 O O . PHE A 1 86 ? -12.782 -3.459 11.551 1.00 73.12 86 PHE A O 1
ATOM 672 N N . ILE A 1 87 ? -12.399 -3.662 9.341 1.00 74.00 87 ILE A N 1
ATOM 673 C CA . ILE A 1 87 ? -13.811 -3.643 8.939 1.00 74.00 87 ILE A CA 1
ATOM 674 C C . ILE A 1 87 ? -14.557 -4.823 9.570 1.00 74.00 87 ILE A C 1
ATOM 676 O O . ILE A 1 87 ? -15.654 -4.638 10.093 1.00 74.00 87 ILE A O 1
ATOM 680 N N . HIS A 1 88 ? -13.948 -6.012 9.586 1.00 75.06 88 HIS A N 1
ATOM 681 C CA . HIS A 1 88 ? -14.528 -7.183 10.236 1.00 75.06 88 HIS A CA 1
ATOM 682 C C . HIS A 1 88 ? -14.750 -6.959 11.744 1.00 75.06 88 HIS A C 1
ATOM 684 O O . HIS A 1 88 ? -15.843 -7.203 12.249 1.00 75.06 88 HIS A O 1
ATOM 690 N N . HIS A 1 89 ? -13.761 -6.407 12.456 1.00 68.31 89 HIS A N 1
ATOM 691 C CA . HIS A 1 89 ? -13.864 -6.136 13.896 1.00 68.31 89 HIS A CA 1
ATOM 692 C C . HIS A 1 89 ? -14.824 -4.994 14.264 1.00 68.31 89 HIS A C 1
ATOM 694 O O . HIS A 1 89 ? -15.372 -4.999 15.367 1.00 68.31 89 HIS A O 1
ATOM 700 N N . LEU A 1 90 ? -15.069 -4.033 13.366 1.00 65.81 90 LEU A N 1
ATOM 701 C CA . LEU A 1 90 ? -16.097 -3.004 13.571 1.00 65.81 90 LEU A CA 1
ATOM 702 C C . LEU A 1 90 ? -17.511 -3.599 13.659 1.00 65.81 90 LEU A C 1
ATOM 704 O O . LEU A 1 90 ? -18.358 -3.033 14.348 1.00 65.81 90 LEU A O 1
ATOM 708 N N . GLY A 1 91 ? -17.760 -4.730 12.991 1.00 61.47 91 GLY A N 1
ATOM 709 C CA . GLY A 1 91 ? -19.039 -5.441 13.048 1.00 61.47 91 GLY A CA 1
ATOM 710 C C . GLY A 1 91 ? -19.263 -6.236 14.339 1.00 61.47 91 GLY A C 1
ATOM 711 O O . GLY A 1 91 ? -20.412 -6.500 14.679 1.00 61.47 91 GLY A O 1
ATOM 712 N N . ASP A 1 92 ? -18.191 -6.569 15.069 1.00 61.28 92 ASP A N 1
ATOM 713 C CA . ASP A 1 92 ? -18.203 -7.558 16.164 1.00 61.28 92 ASP A CA 1
ATOM 714 C C . ASP A 1 92 ? -18.065 -6.939 17.578 1.00 61.28 92 ASP A C 1
ATOM 716 O O . ASP A 1 92 ? -17.965 -7.644 18.579 1.00 61.28 92 ASP A O 1
ATOM 720 N N . GLY A 1 93 ? -18.099 -5.602 17.694 1.00 54.84 93 GLY A N 1
ATOM 721 C CA . GLY A 1 93 ? -18.412 -4.921 18.961 1.00 54.84 93 GLY A CA 1
ATOM 722 C C . GLY A 1 93 ? -17.263 -4.602 19.935 1.00 54.84 93 GLY A C 1
ATOM 723 O O . GLY A 1 93 ? -17.498 -4.596 21.143 1.00 54.84 93 GLY A O 1
ATOM 724 N N . GLY A 1 94 ? -16.046 -4.262 19.480 1.00 54.81 94 GLY A N 1
ATOM 725 C CA . GLY A 1 94 ? -14.959 -3.836 20.389 1.00 54.81 94 GLY A CA 1
ATOM 726 C C . GLY A 1 94 ? -13.993 -2.764 19.840 1.00 54.81 94 GLY A C 1
ATOM 727 O O . GLY A 1 94 ? -13.583 -2.848 18.682 1.00 54.81 94 GLY A O 1
ATOM 728 N N . PRO A 1 95 ? -13.562 -1.766 20.649 1.00 53.75 95 PRO A N 1
ATOM 729 C CA . PRO A 1 95 ? -12.717 -0.662 20.190 1.00 53.75 95 PRO A CA 1
ATOM 730 C C . PRO A 1 95 ? -11.232 -1.065 20.096 1.00 53.75 95 PRO A C 1
ATOM 732 O O . PRO A 1 95 ? -10.473 -0.959 21.056 1.00 53.75 95 PRO A O 1
ATOM 735 N N . GLN A 1 96 ? -10.787 -1.469 18.902 1.00 62.44 96 GLN A N 1
ATOM 736 C CA . GLN A 1 96 ? -9.362 -1.658 18.547 1.00 62.44 96 GLN A CA 1
ATOM 737 C C . GLN A 1 96 ? -8.750 -0.442 17.822 1.00 62.44 96 GLN A C 1
ATOM 739 O O . GLN A 1 96 ? -7.703 -0.517 17.175 1.00 62.44 96 GLN A O 1
ATOM 744 N N . GLU A 1 97 ? -9.395 0.714 17.960 1.00 64.88 97 GLU A N 1
ATOM 745 C CA . GLU A 1 97 ? -9.082 1.957 17.251 1.00 64.88 97 GLU A CA 1
ATOM 746 C C . GLU A 1 97 ? -7.617 2.388 17.370 1.00 64.88 97 GLU A C 1
ATOM 748 O O . GLU A 1 97 ? -7.022 2.867 16.403 1.00 64.88 97 GLU A O 1
ATOM 753 N N . ALA A 1 98 ? -7.029 2.217 18.558 1.00 69.56 98 ALA A N 1
ATOM 754 C CA . ALA A 1 98 ? -5.647 2.590 18.830 1.00 69.56 98 ALA A CA 1
ATOM 755 C C . ALA A 1 98 ? -4.653 1.727 18.035 1.00 69.56 98 ALA A C 1
ATOM 757 O O . ALA A 1 98 ? -3.729 2.274 17.430 1.00 69.56 98 ALA A O 1
ATOM 758 N N . GLY A 1 99 ? -4.882 0.409 17.974 1.00 74.19 99 GLY A N 1
ATOM 759 C CA . GLY A 1 99 ? -4.040 -0.528 17.225 1.00 74.19 99 GLY A CA 1
ATOM 760 C C . GLY A 1 99 ? -4.127 -0.299 15.718 1.00 74.19 99 GLY A C 1
ATOM 761 O O . GLY A 1 99 ? -3.102 -0.196 15.044 1.00 74.19 99 GLY A O 1
ATOM 762 N N . PHE A 1 100 ? -5.342 -0.100 15.195 1.00 74.00 100 PHE A N 1
ATOM 763 C CA . PHE A 1 100 ? -5.541 0.232 13.783 1.00 74.00 100 PHE A CA 1
ATOM 764 C C . PHE A 1 100 ? -4.870 1.557 13.409 1.00 74.00 100 PHE A C 1
ATOM 766 O O . PHE A 1 100 ? -4.128 1.642 12.431 1.00 74.00 100 PHE A O 1
ATOM 773 N N . LYS A 1 101 ? -5.053 2.598 14.229 1.00 73.69 101 LYS A N 1
ATOM 774 C CA . LYS A 1 101 ? -4.403 3.897 14.023 1.00 73.69 101 LYS A CA 1
ATOM 775 C C . LYS A 1 101 ? -2.880 3.774 13.971 1.00 73.69 101 LYS A C 1
ATOM 777 O O . LYS A 1 101 ? -2.249 4.394 13.112 1.00 73.69 101 LYS A O 1
ATOM 782 N N . GLU A 1 102 ? -2.283 3.010 14.885 1.00 78.44 102 GLU A N 1
ATOM 783 C CA . GLU A 1 102 ? -0.838 2.791 14.906 1.00 78.44 102 GLU A CA 1
ATOM 784 C C . GLU A 1 102 ? -0.357 2.037 13.662 1.00 78.44 102 GLU A C 1
ATOM 786 O O . GLU A 1 102 ? 0.646 2.442 13.062 1.00 78.44 102 GLU A O 1
ATOM 791 N N . PHE A 1 103 ? -1.097 1.012 13.231 1.00 79.44 103 PHE A N 1
ATOM 792 C CA . PHE A 1 103 ? -0.793 0.272 12.012 1.00 79.44 103 PHE A CA 1
ATOM 793 C C . PHE A 1 103 ? -0.809 1.188 10.787 1.00 79.44 103 PHE A C 1
ATOM 795 O O . PHE A 1 103 ? 0.206 1.295 10.102 1.00 79.44 103 PHE A O 1
ATOM 802 N N . ILE A 1 104 ? -1.896 1.936 10.557 1.00 76.88 104 ILE A N 1
ATOM 803 C CA . ILE A 1 104 ? -2.002 2.854 9.411 1.00 76.88 104 ILE A CA 1
ATOM 804 C C . ILE A 1 104 ? -0.867 3.880 9.429 1.00 76.88 104 ILE A C 1
ATOM 806 O O . ILE A 1 104 ? -0.228 4.119 8.405 1.00 76.88 104 ILE A O 1
ATOM 810 N N . ARG A 1 105 ? -0.547 4.442 10.598 1.00 81.00 105 ARG A N 1
ATOM 811 C CA . ARG A 1 105 ? 0.573 5.379 10.756 1.00 81.00 105 ARG A CA 1
ATOM 812 C C . ARG A 1 105 ? 1.927 4.724 10.453 1.00 81.00 105 ARG A C 1
ATOM 814 O O . ARG A 1 105 ? 2.827 5.375 9.916 1.00 81.00 105 ARG A O 1
ATOM 821 N N . LYS A 1 106 ? 2.138 3.461 10.836 1.00 83.19 106 LYS A N 1
ATOM 822 C CA . LYS A 1 106 ? 3.366 2.701 10.534 1.00 83.19 106 LYS A CA 1
ATOM 823 C C . LYS A 1 106 ? 3.469 2.420 9.035 1.00 83.19 106 LYS A C 1
ATOM 825 O O . LYS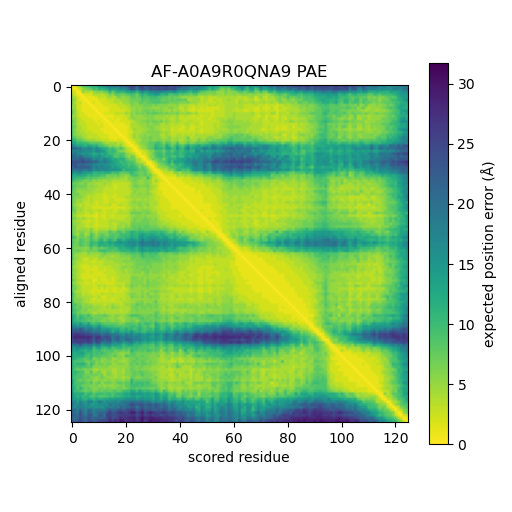 A 1 106 ? 4.518 2.688 8.453 1.00 83.19 106 LYS A O 1
ATOM 830 N N . THR A 1 107 ? 2.382 1.985 8.410 1.00 79.88 107 THR A N 1
ATOM 831 C CA . THR A 1 107 ? 2.282 1.742 6.968 1.00 79.88 107 THR A CA 1
ATOM 832 C C . THR A 1 107 ? 2.516 3.017 6.165 1.00 79.88 107 THR A C 1
ATOM 834 O O . THR A 1 107 ? 3.367 3.026 5.283 1.00 79.88 107 THR A O 1
ATOM 837 N N . ALA A 1 108 ? 1.871 4.132 6.523 1.00 78.62 108 ALA A N 1
ATOM 838 C CA . ALA A 1 108 ? 2.075 5.424 5.867 1.00 78.62 108 ALA A CA 1
ATOM 839 C C . ALA A 1 108 ? 3.535 5.900 5.961 1.00 78.62 108 ALA A C 1
ATOM 841 O O . ALA A 1 108 ? 4.087 6.405 4.987 1.00 78.62 108 ALA A O 1
ATOM 842 N N . ARG A 1 109 ? 4.201 5.690 7.107 1.00 82.56 109 ARG A N 1
ATOM 843 C CA . ARG A 1 109 ? 5.639 5.983 7.251 1.00 82.56 109 ARG A CA 1
ATOM 844 C C . ARG A 1 109 ? 6.507 5.090 6.366 1.00 82.56 109 ARG A C 1
ATOM 846 O O . ARG A 1 109 ? 7.409 5.614 5.722 1.00 82.56 109 ARG A O 1
ATOM 853 N N . ARG A 1 110 ? 6.233 3.779 6.308 1.00 81.81 110 ARG A N 1
ATOM 854 C CA . ARG A 1 110 ? 6.947 2.849 5.411 1.00 81.81 110 ARG A CA 1
ATOM 855 C C . ARG A 1 110 ? 6.787 3.273 3.954 1.00 81.81 110 ARG A C 1
ATOM 857 O O . ARG A 1 110 ? 7.787 3.367 3.250 1.00 81.81 110 ARG A O 1
ATOM 864 N N . LEU A 1 111 ? 5.561 3.599 3.539 1.00 78.88 111 LEU A N 1
ATOM 865 C CA . LEU A 1 111 ? 5.288 4.102 2.195 1.00 78.88 111 LEU A CA 1
ATOM 866 C C . LEU A 1 111 ? 6.067 5.382 1.921 1.00 78.88 111 LEU A C 1
ATOM 868 O O . LEU A 1 111 ? 6.726 5.477 0.898 1.00 78.88 111 LEU A O 1
ATOM 872 N N . LYS A 1 112 ? 6.083 6.334 2.852 1.00 78.50 112 LYS A N 1
ATOM 873 C CA . LYS A 1 112 ? 6.839 7.574 2.672 1.00 78.50 112 LYS A CA 1
ATOM 874 C C . LYS A 1 112 ? 8.339 7.325 2.480 1.00 78.50 112 LYS A C 1
ATOM 876 O O . LYS A 1 112 ? 8.938 7.918 1.589 1.00 78.50 112 LYS A O 1
ATOM 881 N N . THR A 1 113 ? 8.936 6.421 3.259 1.00 80.94 113 THR A N 1
ATOM 882 C CA . THR A 1 113 ? 10.351 6.038 3.102 1.00 80.94 113 THR A CA 1
ATOM 883 C C . THR A 1 113 ? 10.617 5.392 1.742 1.00 80.94 113 THR A C 1
ATOM 885 O O . THR A 1 113 ? 11.584 5.756 1.077 1.00 80.94 113 THR A O 1
ATOM 888 N N . LEU A 1 114 ? 9.741 4.482 1.305 1.00 75.94 114 LEU A N 1
ATOM 889 C CA . LEU A 1 114 ? 9.826 3.850 -0.014 1.00 75.94 114 LEU A CA 1
ATOM 890 C C . LEU A 1 114 ? 9.601 4.865 -1.145 1.00 75.94 114 LEU A C 1
ATOM 892 O O . LEU A 1 114 ? 10.260 4.809 -2.175 1.00 75.94 114 LEU A O 1
ATOM 896 N N . GLY A 1 115 ? 8.692 5.820 -0.969 1.00 68.56 115 GLY A N 1
ATOM 897 C CA . GLY A 1 115 ? 8.483 6.911 -1.912 1.00 68.56 115 GLY A CA 1
ATOM 898 C C . GLY A 1 115 ? 9.761 7.729 -2.065 1.00 68.56 115 GLY A C 1
ATOM 899 O O . GLY A 1 115 ? 10.235 7.919 -3.179 1.00 68.56 115 GLY A O 1
ATOM 900 N N . SER A 1 116 ? 10.365 8.152 -0.950 1.00 69.25 116 SER A N 1
ATOM 901 C CA . SER A 1 116 ? 11.629 8.900 -0.932 1.00 69.25 116 SER A CA 1
ATOM 902 C C . SER A 1 116 ? 12.792 8.164 -1.604 1.00 69.25 116 SER A C 1
ATOM 904 O O . SER A 1 116 ? 13.576 8.816 -2.291 1.00 69.25 116 SER A O 1
ATOM 906 N N . SER A 1 117 ? 12.904 6.839 -1.463 1.00 62.56 117 SER A N 1
ATOM 907 C CA . SER A 1 117 ? 13.944 6.073 -2.164 1.00 62.56 117 SER A CA 1
ATOM 908 C C . SER A 1 117 ? 13.688 5.965 -3.672 1.00 62.56 117 SER A C 1
ATOM 910 O O . SER A 1 117 ? 14.639 6.036 -4.449 1.00 62.56 117 SER A O 1
ATOM 912 N N . ALA A 1 118 ? 12.425 5.901 -4.107 1.00 58.06 118 ALA A N 1
ATOM 913 C CA . ALA A 1 118 ? 12.065 5.900 -5.528 1.00 58.06 118 ALA A CA 1
ATOM 914 C C . ALA A 1 118 ? 12.379 7.228 -6.235 1.00 58.06 118 ALA A C 1
ATOM 916 O O . ALA A 1 118 ? 12.835 7.224 -7.378 1.00 58.06 118 ALA A O 1
ATOM 917 N N . TRP A 1 119 ? 12.175 8.372 -5.564 1.00 53.09 119 TRP A N 1
ATOM 918 C CA . TRP A 1 119 ? 12.503 9.693 -6.129 1.00 53.09 119 TRP A CA 1
ATOM 919 C C . TRP A 1 119 ? 14.004 9.869 -6.403 1.00 53.09 119 TRP A C 1
ATOM 921 O O . TRP A 1 119 ? 14.363 10.600 -7.323 1.00 53.09 119 TRP A O 1
ATOM 931 N N . ASN A 1 120 ? 14.874 9.175 -5.662 1.00 52.78 120 ASN A N 1
ATOM 932 C CA . ASN A 1 120 ? 16.321 9.186 -5.903 1.00 52.78 120 ASN A CA 1
ATOM 933 C C . ASN A 1 120 ? 16.756 8.337 -7.112 1.00 52.78 120 ASN A C 1
ATOM 935 O O . ASN A 1 120 ? 17.904 8.444 -7.528 1.00 52.78 120 ASN A O 1
ATOM 939 N N . CYS A 1 121 ? 15.861 7.526 -7.687 1.00 49.56 121 CYS A N 1
ATOM 940 C CA . CYS A 1 121 ? 16.155 6.622 -8.804 1.00 49.56 121 CYS A CA 1
ATOM 941 C C . CYS A 1 121 ? 15.584 7.110 -10.147 1.00 49.56 121 CYS A C 1
ATOM 943 O O . CYS A 1 121 ? 15.478 6.330 -11.094 1.00 49.56 121 CYS A O 1
ATOM 945 N N . GLN A 1 122 ? 15.167 8.380 -10.266 1.00 46.22 122 GLN A N 1
ATOM 946 C CA . GLN A 1 122 ? 14.782 8.905 -11.578 1.00 46.22 122 GLN A CA 1
ATOM 947 C C . GLN A 1 122 ? 16.019 9.017 -12.492 1.00 46.22 122 GLN A C 1
ATOM 949 O O . GLN A 1 122 ? 16.986 9.671 -12.110 1.00 46.22 122 GLN A O 1
ATOM 954 N N . PRO A 1 123 ? 15.974 8.483 -13.728 1.00 40.41 123 PRO A N 1
ATOM 955 C CA . PRO A 1 123 ? 17.089 8.531 -14.679 1.00 40.41 123 PRO A CA 1
ATOM 956 C C . PRO A 1 123 ? 17.313 9.914 -15.313 1.00 40.41 123 PRO A C 1
ATOM 958 O O . PRO A 1 123 ? 18.077 10.026 -16.262 1.00 40.41 123 PRO A O 1
ATOM 961 N N . ASN A 1 124 ? 16.639 10.963 -14.834 1.00 37.50 124 ASN A N 1
ATOM 962 C CA . ASN A 1 124 ? 16.783 12.312 -15.369 1.00 37.50 124 ASN A CA 1
ATOM 963 C C . ASN A 1 124 ? 17.086 13.293 -14.236 1.00 37.50 124 ASN A C 1
ATOM 965 O O . ASN A 1 124 ? 16.181 13.913 -13.669 1.00 37.50 124 ASN A O 1
ATOM 969 N N . ARG A 1 125 ? 18.376 13.395 -13.924 1.00 42.03 125 ARG A N 1
ATOM 970 C CA . ARG A 1 125 ? 18.997 14.633 -13.476 1.00 42.03 125 ARG A CA 1
ATOM 971 C C . ARG A 1 125 ? 20.033 15.030 -14.515 1.00 42.03 125 ARG A C 1
ATOM 973 O O . ARG A 1 125 ? 20.703 14.103 -15.019 1.00 42.03 125 ARG A O 1
#

InterPro domains:
  IPR038005 Virus X resistance protein-like, coiled-coil domain [cd14798] (9-116)
  IPR041118 Disease resistance, N-terminal [PF18052] (12-94)

Radius of gyration: 15.52 Å; Cα contacts (8 Å, |Δi|>4): 104; chains: 1; bounding box: 38×23×43 Å

Secondary structure (DSSP, 8-state):
---HHHHHHHHHHHHHHHHHHSHHHHHHTTSTTHHHHHHHHHHHHHHHHHHHHHHTT-SS--HHHHHHHHHHHHHHHHHHHHHHHHHHHHHTT---HHHHHHHHHHHHHHHHHHHHHHHTT-S--

Foldseek 3Di:
DFDVLLVLLLVLLPVLLVLLVDVVVVVLVVDVQSVVLSVLLSVLSVLVNVLSVVRRPPPDDDPVVSVLSNLSNVLSVVSVVLSVVVSVVVVVDDDPSVVSSVVSNVSSVVSVVSSVVSVVPPPPD

Nearest PDB structures (foldseek):
  7u8r-assembly1_h  TM=4.325E-01  e=2.401E+00  Sus scrofa
  7nsu-assembly1_D  TM=3.343E-01  e=6.044E+00  Escherichia coli

pLDDT: mean 74.83, std 11.75, range [37.5, 88.69]

Organism: Triticum turgidum subsp. durum (NCBI:txid4567)

Sequence (125 aa):
MMAPVVTAALGALGPLLAKLTDPLANECGRLKGVRREIRSLRSELTGMHGALRKYTNLVNPDEQVKEWISLVRELAYDTEDCFDKFIHHLGDGGPQEAGFKEFIRKTARRLKTLGSSAWNCQPNR